Protein AF-A0A1H0E9D0-F1 (afdb_monomer_lite)

Structure (mmCIF, N/CA/C/O backbone):
data_AF-A0A1H0E9D0-F1
#
_entry.id   AF-A0A1H0E9D0-F1
#
loop_
_atom_site.group_PDB
_atom_site.id
_atom_site.type_symbol
_atom_site.label_atom_id
_atom_site.label_alt_id
_atom_site.label_comp_id
_atom_site.label_asym_id
_atom_site.label_entity_id
_atom_site.label_seq_id
_atom_site.pdbx_PDB_ins_code
_atom_site.Cartn_x
_atom_site.Cartn_y
_atom_site.Cartn_z
_atom_site.occupancy
_atom_site.B_iso_or_equiv
_atom_site.auth_seq_id
_atom_site.auth_comp_id
_atom_site.auth_asym_id
_atom_site.auth_atom_id
_atom_site.pdbx_PDB_model_num
ATOM 1 N N . MET A 1 1 ? 5.187 0.063 -32.341 1.00 69.44 1 MET A N 1
ATOM 2 C CA . MET A 1 1 ? 3.792 0.557 -32.393 1.00 69.44 1 MET A CA 1
ATOM 3 C C . MET A 1 1 ? 2.963 -0.479 -31.664 1.00 69.44 1 MET A C 1
ATOM 5 O O . MET A 1 1 ? 3.077 -1.634 -32.050 1.00 69.44 1 MET A O 1
ATOM 9 N N . LEU A 1 2 ? 2.248 -0.117 -30.595 1.00 74.00 2 LEU A N 1
ATOM 10 C CA . LEU A 1 2 ? 1.448 -1.104 -29.862 1.00 74.00 2 LEU A CA 1
ATOM 11 C C . LEU A 1 2 ? 0.272 -1.556 -30.723 1.00 74.00 2 LEU A C 1
ATOM 13 O O . LEU A 1 2 ? -0.444 -0.722 -31.281 1.00 74.00 2 LEU A O 1
ATOM 17 N N . ASN A 1 3 ? 0.103 -2.865 -30.853 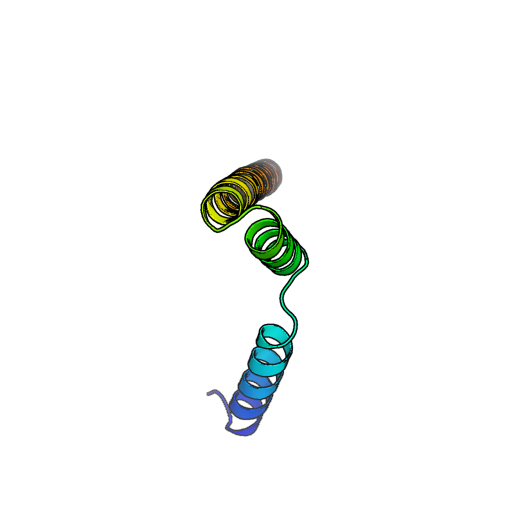1.00 92.56 3 ASN A N 1
ATOM 18 C CA . ASN A 1 3 ? -0.948 -3.449 -31.672 1.00 92.56 3 ASN A CA 1
ATOM 19 C C . ASN A 1 3 ? -2.237 -3.625 -30.854 1.00 92.56 3 ASN A C 1
ATOM 21 O O . ASN A 1 3 ? -2.199 -3.730 -29.627 1.00 92.56 3 ASN A O 1
ATOM 25 N N . ILE A 1 4 ? -3.397 -3.704 -31.514 1.00 91.38 4 ILE A N 1
ATOM 26 C CA . ILE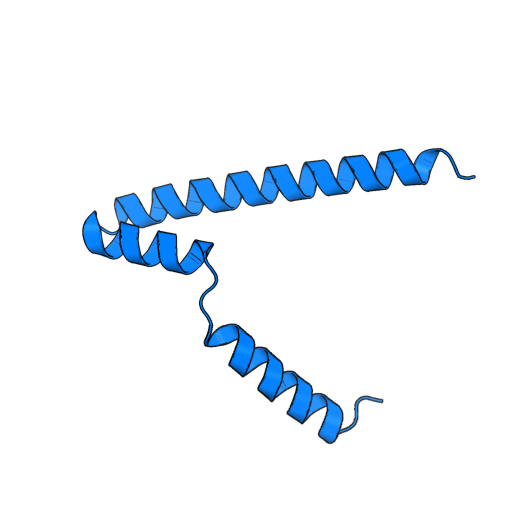 A 1 4 ? -4.689 -3.787 -30.802 1.00 91.38 4 ILE A CA 1
ATOM 27 C C . ILE A 1 4 ? -4.785 -5.036 -29.905 1.00 91.38 4 ILE A C 1
ATOM 29 O O . ILE A 1 4 ? -5.390 -4.998 -28.836 1.00 91.38 4 ILE A O 1
ATOM 33 N N . ALA A 1 5 ? -4.121 -6.124 -30.306 1.00 90.69 5 ALA A N 1
ATOM 34 C CA . ALA A 1 5 ? -4.028 -7.358 -29.535 1.00 90.69 5 ALA A CA 1
ATOM 35 C C . ALA A 1 5 ? -3.213 -7.189 -28.238 1.00 90.69 5 ALA A C 1
ATOM 37 O O . ALA A 1 5 ? -3.599 -7.737 -27.206 1.00 90.69 5 ALA A O 1
ATOM 38 N N . GLU A 1 6 ? -2.135 -6.398 -28.267 1.00 93.38 6 GLU A N 1
ATOM 39 C CA . GLU A 1 6 ? -1.308 -6.090 -27.089 1.00 93.38 6 GLU A CA 1
ATOM 40 C C . GLU A 1 6 ? -2.072 -5.184 -26.123 1.00 93.38 6 GLU A C 1
ATOM 42 O O . GLU A 1 6 ? -2.079 -5.415 -24.917 1.00 93.38 6 GLU A O 1
ATOM 47 N N . LEU A 1 7 ? -2.793 -4.192 -26.656 1.00 92.56 7 LEU A N 1
ATOM 48 C CA . LEU A 1 7 ? -3.619 -3.304 -25.843 1.00 92.56 7 LEU A CA 1
ATOM 49 C C . LEU A 1 7 ? -4.777 -4.064 -25.178 1.00 92.56 7 LEU A C 1
ATOM 51 O O . LEU A 1 7 ? -5.040 -3.876 -23.993 1.00 92.56 7 LEU A O 1
ATOM 55 N N . SER A 1 8 ? -5.443 -4.961 -25.910 1.00 91.06 8 SER A N 1
ATOM 56 C CA . SER A 1 8 ? -6.544 -5.768 -25.372 1.00 91.06 8 SER A CA 1
ATOM 57 C C . SER A 1 8 ? -6.083 -6.747 -24.293 1.00 91.06 8 SER A C 1
ATOM 59 O O . SER A 1 8 ? -6.776 -6.911 -23.289 1.00 91.06 8 SER A O 1
ATOM 61 N N . THR A 1 9 ? -4.937 -7.408 -24.482 1.00 93.25 9 THR A N 1
ATOM 62 C CA . THR A 1 9 ? -4.375 -8.308 -23.463 1.00 93.25 9 THR A CA 1
ATOM 63 C C . THR A 1 9 ? -3.885 -7.531 -22.248 1.00 93.25 9 THR A C 1
ATOM 65 O O . THR A 1 9 ? -4.168 -7.945 -21.127 1.00 93.25 9 THR A O 1
ATOM 68 N N . PHE A 1 10 ? -3.253 -6.371 -22.442 1.00 92.12 10 PHE A N 1
ATOM 69 C CA . PHE A 1 10 ? -2.879 -5.477 -21.347 1.00 92.12 10 PHE A CA 1
ATOM 70 C C . PHE A 1 10 ? -4.095 -5.066 -20.510 1.00 92.12 10 PHE A C 1
ATOM 72 O O . PHE A 1 10 ? -4.080 -5.225 -19.292 1.00 92.12 10 PHE A O 1
ATOM 79 N N . ILE A 1 11 ? -5.175 -4.611 -21.154 1.00 93.38 11 ILE A N 1
ATOM 80 C CA . ILE A 1 11 ? -6.418 -4.233 -20.469 1.00 93.38 11 ILE A CA 1
ATOM 81 C C . ILE A 1 11 ? -6.983 -5.422 -19.685 1.00 93.38 11 ILE A C 1
ATOM 83 O O . ILE A 1 11 ? -7.279 -5.274 -18.503 1.00 93.38 11 ILE A O 1
ATOM 87 N N . LEU A 1 12 ? -7.084 -6.607 -20.295 1.00 93.75 12 LEU A N 1
ATOM 88 C CA . LEU A 1 12 ? -7.581 -7.813 -19.620 1.00 93.75 12 LEU A CA 1
ATOM 89 C C . LEU A 1 12 ? -6.760 -8.176 -18.377 1.00 93.75 12 LEU A C 1
ATOM 91 O O . LEU A 1 12 ? -7.330 -8.465 -17.326 1.00 93.75 12 LEU A O 1
ATOM 95 N N . VAL A 1 13 ? -5.432 -8.137 -18.482 1.00 92.94 13 VAL A N 1
ATOM 96 C CA . VAL A 1 13 ? -4.527 -8.442 -17.367 1.00 92.94 13 VAL A CA 1
ATOM 97 C C . VAL A 1 13 ? -4.652 -7.399 -16.261 1.00 92.94 13 VAL A C 1
ATOM 99 O O . VAL A 1 13 ? -4.755 -7.766 -15.093 1.00 92.94 13 VAL A O 1
ATOM 102 N N . VAL A 1 14 ? -4.702 -6.111 -16.609 1.00 90.62 14 VAL A N 1
ATOM 103 C CA . VAL A 1 14 ? -4.889 -5.026 -15.637 1.00 90.62 14 VAL A CA 1
ATOM 104 C C . VAL A 1 14 ? -6.230 -5.167 -14.924 1.00 90.62 14 VAL A C 1
ATOM 106 O O . VAL A 1 14 ? -6.262 -5.068 -13.703 1.00 90.62 14 VAL A O 1
ATOM 109 N N . PHE A 1 15 ? -7.317 -5.467 -15.639 1.00 89.69 15 PHE A N 1
ATOM 110 C CA . PHE A 1 15 ? -8.618 -5.736 -15.020 1.00 89.69 15 PHE A CA 1
ATOM 111 C C . PHE A 1 15 ? -8.573 -6.954 -14.092 1.00 89.69 15 PHE A C 1
ATOM 113 O O . PHE A 1 15 ? -9.091 -6.885 -12.979 1.00 89.69 15 PHE A O 1
ATOM 120 N N . GLY A 1 16 ? -7.918 -8.042 -14.506 1.00 88.38 16 GLY A N 1
ATOM 121 C CA . GLY A 1 16 ? -7.722 -9.222 -13.663 1.00 88.38 16 GLY A CA 1
ATOM 122 C C . GLY A 1 16 ? -6.949 -8.907 -12.379 1.00 88.38 16 GLY A C 1
ATOM 123 O O . GLY A 1 16 ? -7.361 -9.317 -11.298 1.00 88.38 16 GLY A O 1
ATOM 124 N N . LEU A 1 17 ? -5.878 -8.117 -12.479 1.00 86.94 17 LEU A N 1
ATOM 125 C CA . LEU A 1 17 ? -5.106 -7.647 -11.326 1.00 86.94 17 LEU A CA 1
ATOM 126 C C . LEU A 1 17 ? -5.920 -6.713 -10.424 1.00 86.94 17 LEU A C 1
ATOM 128 O O . LEU A 1 17 ? -5.814 -6.799 -9.207 1.00 86.94 17 LEU A O 1
ATOM 132 N N . PHE A 1 18 ? -6.758 -5.851 -11.000 1.00 82.00 18 PHE A N 1
ATOM 133 C CA . PHE A 1 18 ? -7.591 -4.920 -10.237 1.00 82.00 18 PHE A CA 1
ATOM 134 C C . PHE A 1 18 ? -8.687 -5.635 -9.435 1.00 82.00 18 PHE A C 1
ATOM 136 O O . PHE A 1 18 ? -9.057 -5.188 -8.350 1.00 82.00 18 PHE A O 1
ATOM 143 N N . LEU A 1 19 ? -9.200 -6.754 -9.958 1.00 82.12 19 LEU A N 1
ATOM 144 C CA . LEU A 1 19 ? -10.209 -7.584 -9.295 1.00 82.12 19 LEU A CA 1
ATOM 145 C C . LEU A 1 19 ? -9.658 -8.405 -8.128 1.00 82.12 19 LEU A C 1
ATOM 147 O O . LEU A 1 19 ? -10.444 -8.858 -7.299 1.00 82.12 19 LEU A O 1
ATOM 151 N N . ILE A 1 20 ? -8.342 -8.610 -8.057 1.00 86.69 20 ILE A N 1
ATOM 152 C CA . ILE A 1 20 ? -7.686 -9.317 -6.958 1.00 86.69 20 ILE A CA 1
ATOM 153 C C . ILE A 1 20 ? -7.133 -8.248 -6.009 1.00 86.69 20 ILE A C 1
ATOM 155 O O . ILE A 1 20 ? -5.976 -7.843 -6.151 1.00 86.69 20 ILE A O 1
ATOM 159 N N . PRO A 1 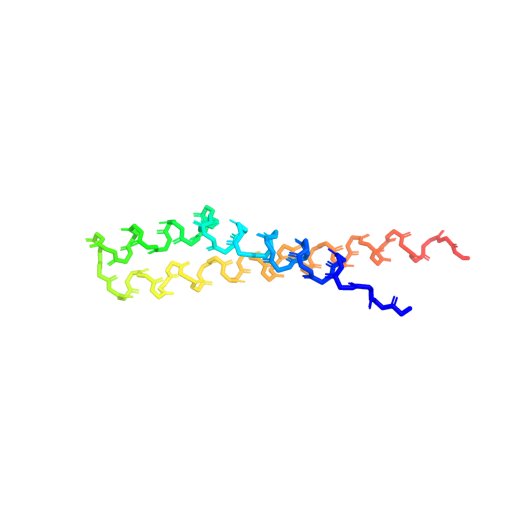21 ? -7.935 -7.743 -5.046 1.00 80.88 21 PRO A N 1
ATOM 160 C CA . PRO A 1 21 ? -7.409 -6.844 -4.032 1.00 80.88 21 PRO A CA 1
ATOM 161 C C . PRO A 1 21 ? -6.231 -7.537 -3.345 1.00 80.88 21 PRO A C 1
ATOM 163 O O . PRO A 1 21 ? -6.355 -8.654 -2.840 1.00 80.88 21 PRO A O 1
ATOM 166 N N . GLY A 1 22 ? -5.069 -6.886 -3.361 1.00 85.06 22 GLY A N 1
ATOM 167 C CA . GLY A 1 22 ? -3.861 -7.454 -2.772 1.00 85.06 22 GLY A CA 1
ATOM 168 C C . GLY A 1 22 ? -4.000 -7.690 -1.257 1.00 85.06 22 GLY A C 1
ATOM 169 O O . GLY A 1 22 ? -4.905 -7.140 -0.620 1.00 85.06 22 GLY A O 1
ATOM 170 N N . PRO A 1 23 ? -3.071 -8.442 -0.635 1.00 84.31 23 PRO A N 1
ATOM 171 C CA . PRO A 1 23 ? -3.118 -8.771 0.796 1.00 84.31 23 PRO A CA 1
ATOM 172 C C . PRO A 1 23 ? -3.238 -7.535 1.699 1.00 84.31 23 PRO A C 1
ATOM 174 O O . PRO A 1 23 ? -4.002 -7.527 2.661 1.00 84.31 23 PRO A O 1
ATOM 177 N N . ALA A 1 24 ? -2.529 -6.460 1.345 1.00 85.25 24 ALA A N 1
ATOM 178 C CA . ALA A 1 24 ? -2.562 -5.181 2.046 1.00 85.25 24 ALA A CA 1
ATOM 179 C C . ALA A 1 24 ? -3.944 -4.502 1.985 1.00 85.25 24 ALA A C 1
ATOM 181 O O . ALA A 1 24 ? -4.457 -4.022 2.997 1.00 85.25 24 ALA A O 1
ATOM 182 N N . VAL A 1 25 ? -4.579 -4.508 0.809 1.00 87.56 25 VAL A N 1
ATOM 183 C CA . VAL A 1 25 ? -5.914 -3.929 0.598 1.00 87.56 25 VAL A CA 1
ATOM 184 C C . VAL A 1 2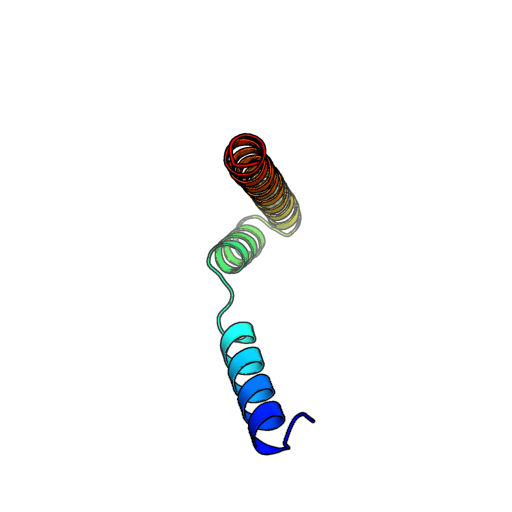5 ? -6.971 -4.749 1.337 1.00 87.56 25 VAL A C 1
ATOM 186 O O . VAL A 1 25 ? -7.826 -4.181 2.011 1.00 87.56 25 VAL A O 1
ATOM 189 N N . LEU A 1 26 ? -6.876 -6.080 1.301 1.00 89.94 26 LEU A N 1
ATOM 190 C CA . LEU A 1 26 ? -7.755 -6.972 2.062 1.00 89.94 26 LEU A CA 1
ATOM 191 C C . LEU A 1 26 ? -7.640 -6.750 3.575 1.00 89.94 26 LEU A C 1
ATOM 193 O O . LEU A 1 26 ? -8.660 -6.669 4.263 1.00 89.94 26 LEU A O 1
ATOM 197 N N . LEU A 1 27 ? -6.420 -6.606 4.100 1.00 86.44 27 LEU A N 1
ATOM 198 C CA . LEU A 1 27 ? -6.185 -6.288 5.512 1.00 86.44 27 LEU A CA 1
ATOM 199 C C . LEU A 1 27 ? -6.761 -4.921 5.896 1.00 86.44 27 LEU A C 1
ATOM 201 O O . LEU A 1 27 ? -7.408 -4.795 6.935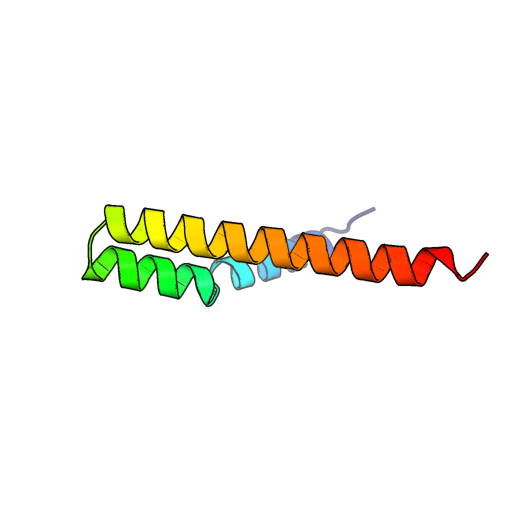 1.00 86.44 27 LEU A O 1
ATOM 205 N N . MET A 1 28 ? -6.579 -3.905 5.051 1.00 87.31 28 MET A N 1
ATOM 206 C CA . MET A 1 28 ? -7.168 -2.584 5.267 1.00 87.31 28 MET A CA 1
ATOM 207 C C . MET A 1 28 ? -8.701 -2.653 5.277 1.00 87.31 28 MET A C 1
ATOM 209 O O . MET A 1 28 ? -9.322 -2.118 6.194 1.00 87.31 28 MET A O 1
ATOM 213 N N . ILE A 1 29 ? -9.316 -3.330 4.300 1.00 87.50 29 ILE A N 1
ATOM 214 C CA . ILE A 1 29 ? -10.776 -3.481 4.199 1.00 87.50 29 ILE A CA 1
ATOM 215 C C . ILE A 1 29 ? -11.321 -4.222 5.418 1.00 87.50 29 ILE A C 1
ATOM 217 O O . ILE A 1 29 ? -12.265 -3.749 6.045 1.00 87.50 29 ILE A O 1
ATOM 221 N N . THR A 1 30 ? -10.716 -5.347 5.802 1.00 87.00 30 THR A N 1
ATOM 222 C CA . THR A 1 30 ? -11.162 -6.135 6.963 1.00 87.00 30 THR A CA 1
ATOM 223 C C . THR A 1 30 ? -11.029 -5.358 8.271 1.00 87.00 30 THR A C 1
ATOM 225 O O . THR A 1 30 ? -11.960 -5.363 9.076 1.00 87.00 30 THR A O 1
ATOM 228 N N . ARG A 1 31 ? -9.929 -4.624 8.476 1.00 84.62 31 ARG A N 1
ATOM 229 C CA . ARG A 1 31 ? -9.748 -3.752 9.649 1.00 84.62 31 ARG A CA 1
ATOM 230 C C . ARG A 1 31 ? -10.697 -2.555 9.653 1.00 84.62 31 ARG A C 1
ATOM 232 O O . ARG A 1 31 ? -11.212 -2.206 10.713 1.00 84.62 31 ARG A O 1
ATOM 239 N N . SER A 1 32 ? -10.953 -1.955 8.493 1.00 84.19 32 SER A N 1
ATOM 240 C CA . SER A 1 32 ? -11.902 -0.846 8.333 1.00 84.19 32 SER A CA 1
ATOM 241 C C . SER A 1 32 ? -13.347 -1.295 8.581 1.00 84.19 32 SER A C 1
ATOM 243 O O . SER A 1 32 ? -14.109 -0.593 9.241 1.00 84.19 32 SER A O 1
ATOM 245 N N . ALA A 1 33 ? -13.707 -2.498 8.125 1.00 87.25 33 ALA A N 1
ATOM 246 C CA . ALA A 1 33 ? -15.025 -3.088 8.333 1.00 87.25 33 ALA A CA 1
ATOM 247 C C . ALA A 1 33 ? -15.264 -3.510 9.794 1.00 87.25 33 ALA A C 1
ATOM 249 O O . ALA A 1 33 ? -16.362 -3.317 10.304 1.00 87.25 33 ALA A O 1
ATOM 250 N N . GLN A 1 34 ? -14.254 -4.057 10.482 1.00 86.50 34 GLN A N 1
ATOM 251 C CA . GLN A 1 34 ? -14.399 -4.537 11.866 1.00 86.50 34 GLN A CA 1
ATOM 252 C C . GLN A 1 34 ? -14.250 -3.437 12.926 1.00 86.50 34 GLN A C 1
ATOM 254 O O . GLN A 1 34 ? -14.971 -3.440 13.919 1.00 86.50 34 GLN A O 1
ATOM 259 N N . SER A 1 35 ? -13.313 -2.502 12.749 1.00 79.62 35 SER A N 1
ATOM 260 C CA . SER A 1 35 ? -12.974 -1.479 13.756 1.00 79.62 35 SER A CA 1
ATOM 261 C C . SER A 1 35 ? -13.222 -0.043 13.276 1.00 79.62 35 SER A C 1
ATOM 263 O O . SER A 1 35 ? -12.731 0.910 13.886 1.00 79.62 35 SER A O 1
ATOM 265 N N . GLY A 1 36 ? -13.974 0.129 12.189 1.00 86.38 36 GLY A N 1
ATOM 266 C CA . GLY A 1 36 ? -14.362 1.426 11.644 1.00 86.38 36 GLY A CA 1
ATOM 267 C C . GLY A 1 36 ? -13.287 2.119 10.798 1.00 86.38 36 GLY A C 1
ATOM 268 O O . GLY A 1 36 ? -12.107 1.757 10.781 1.00 86.38 36 GLY A O 1
ATOM 269 N N . THR A 1 37 ? -13.703 3.188 10.117 1.00 81.44 37 THR A N 1
ATOM 270 C CA . THR A 1 37 ? -12.894 3.940 9.140 1.00 81.44 37 THR A CA 1
ATOM 271 C C . THR A 1 37 ? -11.605 4.525 9.717 1.00 81.44 37 THR A C 1
ATOM 273 O O . THR A 1 37 ? -10.584 4.534 9.033 1.00 81.44 37 THR A O 1
ATOM 276 N N . LYS A 1 38 ? -11.599 4.949 10.990 1.00 84.38 38 LYS A N 1
ATOM 277 C CA . LYS A 1 38 ? -10.376 5.410 11.678 1.00 84.38 38 LYS A CA 1
ATOM 278 C C . LYS A 1 38 ? -9.294 4.329 11.714 1.00 84.38 38 LYS A C 1
ATOM 280 O O . LYS A 1 38 ? -8.131 4.621 11.450 1.00 84.38 38 LYS A O 1
ATOM 285 N N . THR A 1 39 ? -9.676 3.088 12.000 1.00 84.44 39 THR A N 1
ATOM 286 C CA . THR A 1 39 ? -8.738 1.959 12.049 1.00 84.44 39 THR A CA 1
ATOM 287 C C . THR A 1 39 ? -8.241 1.604 10.652 1.00 84.44 39 THR A C 1
ATOM 289 O O . THR A 1 39 ? -7.061 1.302 10.482 1.00 84.44 39 THR A O 1
ATOM 292 N N . GLY A 1 40 ? -9.104 1.724 9.639 1.00 84.94 40 GLY A N 1
ATOM 293 C CA . GLY A 1 40 ? -8.721 1.605 8.231 1.00 84.94 40 GLY A CA 1
ATOM 294 C C . GLY A 1 40 ? -7.644 2.614 7.823 1.00 84.94 40 GLY A C 1
ATOM 295 O O . GLY A 1 40 ? -6.633 2.218 7.250 1.00 84.94 40 GLY A O 1
ATOM 296 N N . ILE A 1 41 ? -7.805 3.891 8.190 1.00 87.38 41 ILE A N 1
ATOM 297 C CA . ILE A 1 41 ? -6.829 4.956 7.885 1.00 87.38 41 ILE A CA 1
ATOM 298 C C . ILE A 1 41 ? -5.481 4.685 8.561 1.00 87.38 41 ILE A C 1
ATOM 300 O O . ILE A 1 41 ? -4.441 4.777 7.914 1.00 87.38 41 ILE A O 1
ATOM 304 N N . ILE A 1 42 ? -5.486 4.309 9.844 1.00 91.00 42 ILE A N 1
ATOM 305 C CA . ILE A 1 42 ? -4.253 3.988 10.583 1.00 91.00 42 ILE A CA 1
ATOM 306 C C . ILE A 1 42 ? -3.559 2.761 9.974 1.00 91.00 42 ILE A C 1
ATOM 308 O O . ILE A 1 42 ? -2.344 2.764 9.794 1.00 91.00 42 ILE A O 1
ATOM 312 N N . THR A 1 43 ? -4.328 1.734 9.602 1.00 89.75 43 THR A N 1
ATOM 313 C CA . THR A 1 43 ? -3.802 0.527 8.943 1.00 89.75 43 THR A CA 1
ATOM 314 C C . THR A 1 43 ? -3.189 0.872 7.585 1.00 89.75 43 THR A C 1
ATOM 316 O O . THR A 1 43 ? -2.085 0.430 7.281 1.00 89.75 43 THR A O 1
ATOM 319 N N . GLY A 1 44 ? -3.864 1.708 6.792 1.00 89.12 44 GLY A N 1
ATOM 320 C CA . GLY A 1 44 ? -3.363 2.195 5.508 1.00 89.12 44 GLY A CA 1
ATOM 321 C C . GLY A 1 44 ? -2.070 2.996 5.628 1.00 89.12 44 GLY A C 1
ATOM 322 O O . GLY A 1 44 ? -1.133 2.753 4.874 1.00 89.12 44 GLY A O 1
ATOM 323 N N . LEU A 1 45 ? -1.986 3.897 6.610 1.00 91.19 45 LEU A N 1
ATOM 324 C CA . LEU A 1 45 ? -0.764 4.650 6.911 1.00 91.19 45 LEU A CA 1
ATOM 325 C C . LEU A 1 45 ? 0.393 3.728 7.307 1.00 91.19 45 LEU A C 1
ATOM 327 O O . LEU A 1 45 ? 1.518 3.931 6.852 1.00 91.19 45 LEU A O 1
ATOM 331 N N . GLY A 1 46 ? 0.120 2.701 8.117 1.00 90.81 46 GLY A N 1
ATOM 332 C CA . GLY A 1 46 ? 1.114 1.697 8.491 1.00 90.81 46 GLY A CA 1
ATOM 333 C C . GLY A 1 46 ? 1.657 0.932 7.283 1.00 90.81 46 GLY A C 1
ATOM 334 O O . GLY A 1 46 ? 2.871 0.824 7.129 1.00 90.81 46 GLY A O 1
ATOM 335 N N . ILE A 1 47 ? 0.768 0.472 6.395 1.00 92.75 47 ILE A N 1
ATOM 336 C CA . ILE A 1 47 ? 1.139 -0.211 5.144 1.00 92.75 47 ILE A CA 1
ATOM 337 C C . ILE A 1 47 ? 1.986 0.711 4.261 1.00 92.75 47 ILE A C 1
ATOM 339 O O . ILE A 1 47 ? 3.085 0.334 3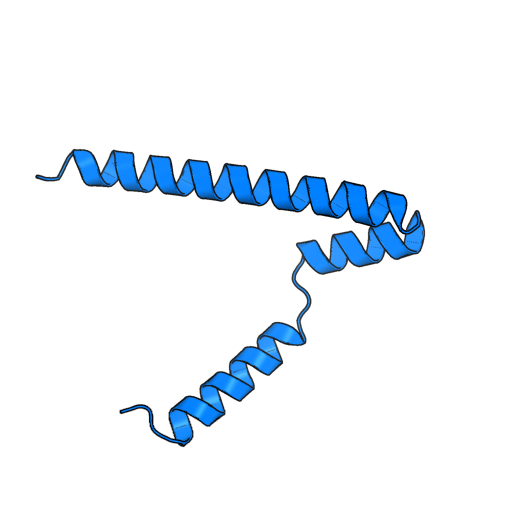.875 1.00 92.75 47 ILE A O 1
ATOM 343 N N . ALA A 1 48 ? 1.527 1.939 4.000 1.00 91.25 48 ALA A N 1
ATOM 344 C CA . ALA A 1 48 ? 2.239 2.884 3.138 1.00 91.25 48 ALA A CA 1
ATOM 345 C C . ALA A 1 48 ? 3.631 3.245 3.682 1.00 91.25 48 ALA A C 1
ATOM 347 O O . ALA A 1 48 ? 4.586 3.370 2.919 1.00 91.25 48 ALA A O 1
ATOM 348 N N . THR A 1 49 ? 3.762 3.382 5.005 1.00 94.12 49 THR A N 1
ATOM 349 C CA . THR A 1 49 ? 5.057 3.633 5.655 1.00 94.12 49 THR A CA 1
ATOM 350 C C . THR A 1 49 ? 5.994 2.434 5.496 1.00 94.12 49 THR A C 1
ATOM 352 O O . THR A 1 49 ? 7.171 2.611 5.188 1.00 94.12 49 THR A O 1
ATOM 355 N N . GLY A 1 50 ? 5.476 1.214 5.673 1.00 90.19 50 GLY A N 1
ATOM 356 C CA . GLY A 1 50 ? 6.234 -0.021 5.466 1.00 90.19 50 GLY A CA 1
ATOM 357 C C . GLY A 1 50 ? 6.714 -0.173 4.023 1.00 90.19 50 GLY A C 1
ATOM 358 O O . GLY A 1 50 ? 7.902 -0.405 3.801 1.00 90.19 50 GLY A O 1
ATOM 359 N N . ASP A 1 51 ? 5.824 0.045 3.055 1.00 89.75 51 ASP A N 1
ATOM 360 C CA . ASP A 1 51 ? 6.148 0.006 1.626 1.00 89.75 51 ASP A CA 1
ATOM 361 C C . ASP A 1 51 ? 7.195 1.065 1.261 1.00 89.75 51 ASP A C 1
ATOM 363 O O . ASP A 1 51 ? 8.146 0.774 0.537 1.00 89.75 51 ASP A O 1
ATOM 367 N N . PHE A 1 52 ? 7.082 2.277 1.812 1.00 91.50 52 PHE A N 1
ATOM 368 C CA . PHE A 1 52 ? 8.060 3.340 1.588 1.00 91.50 52 PHE A CA 1
ATOM 369 C C . PHE A 1 52 ? 9.453 2.952 2.094 1.00 91.50 52 PHE A C 1
ATOM 371 O O . PHE A 1 52 ? 10.430 3.066 1.355 1.00 91.50 52 PHE A O 1
ATOM 378 N N . ILE A 1 53 ? 9.551 2.445 3.327 1.00 92.88 53 ILE A N 1
ATOM 379 C CA . ILE A 1 53 ? 10.824 1.987 3.898 1.00 92.88 53 ILE A CA 1
ATOM 380 C C . ILE A 1 53 ? 11.384 0.812 3.089 1.00 92.88 53 ILE A C 1
ATOM 382 O O . ILE A 1 53 ? 12.583 0.779 2.822 1.00 92.88 53 ILE A O 1
ATOM 386 N N . HIS A 1 54 ? 10.537 -0.128 2.663 1.00 89.75 54 HIS A N 1
ATOM 387 C CA . HIS A 1 54 ? 10.947 -1.274 1.854 1.00 89.75 54 HIS A CA 1
ATOM 388 C C . HIS A 1 54 ? 11.542 -0.842 0.509 1.00 89.75 54 HIS A C 1
ATOM 390 O O . HIS A 1 54 ? 12.637 -1.275 0.152 1.00 89.75 54 HIS A O 1
ATOM 396 N N . VAL A 1 55 ? 10.860 0.057 -0.209 1.00 90.50 55 VAL A N 1
ATOM 397 C CA . VAL A 1 55 ? 11.351 0.620 -1.474 1.00 90.50 55 VAL A CA 1
ATOM 398 C C . VAL A 1 55 ? 12.636 1.414 -1.255 1.00 90.50 55 VAL A C 1
ATOM 400 O O . VAL A 1 55 ? 13.550 1.318 -2.069 1.00 90.50 55 VAL A O 1
ATOM 403 N N . LEU A 1 56 ? 12.753 2.151 -0.149 1.00 88.19 56 LEU A N 1
ATOM 404 C CA . LEU A 1 56 ? 13.959 2.906 0.181 1.00 88.19 56 LEU A CA 1
ATOM 405 C C . LEU A 1 56 ? 15.147 1.971 0.460 1.00 88.19 56 LEU A C 1
ATOM 407 O O . LEU A 1 56 ? 16.235 2.199 -0.063 1.00 88.19 56 LEU A O 1
ATOM 411 N N . LEU A 1 57 ? 14.935 0.870 1.187 1.00 86.25 57 LEU A N 1
ATOM 412 C CA . LEU A 1 57 ? 15.939 -0.184 1.374 1.00 86.25 57 LEU A CA 1
ATOM 413 C C . LEU A 1 57 ? 16.324 -0.857 0.053 1.00 86.25 57 LEU A C 1
ATOM 415 O O . LEU A 1 57 ? 17.510 -1.088 -0.191 1.00 86.25 57 LEU A O 1
ATOM 419 N N . ALA A 1 58 ? 15.350 -1.160 -0.805 1.00 86.19 58 ALA A N 1
ATOM 420 C CA . ALA A 1 58 ? 15.605 -1.730 -2.123 1.00 86.19 58 ALA A CA 1
ATOM 421 C C . ALA A 1 58 ? 16.427 -0.763 -2.990 1.00 86.19 58 ALA A C 1
ATOM 423 O O . ALA A 1 58 ? 17.432 -1.166 -3.573 1.00 86.19 58 ALA A O 1
ATOM 424 N N . ALA A 1 59 ? 16.073 0.524 -3.008 1.00 85.31 59 ALA A N 1
ATOM 425 C CA . ALA A 1 59 ? 16.804 1.563 -3.726 1.00 85.31 59 ALA A CA 1
ATOM 426 C C . ALA A 1 59 ? 18.243 1.718 -3.209 1.00 85.31 59 ALA A C 1
ATOM 428 O O . ALA A 1 59 ? 19.175 1.780 -4.011 1.00 85.31 59 ALA A O 1
ATOM 429 N N . VAL A 1 60 ? 18.454 1.714 -1.887 1.00 80.81 60 VAL A N 1
ATOM 430 C CA . VAL A 1 60 ? 19.796 1.752 -1.277 1.00 80.81 60 VAL A CA 1
ATOM 431 C C . VAL A 1 60 ? 20.600 0.490 -1.613 1.00 80.81 60 VAL A C 1
ATOM 433 O O . VAL A 1 60 ? 21.785 0.579 -1.906 1.00 80.81 60 VAL A O 1
ATOM 436 N N . SER A 1 61 ? 19.972 -0.686 -1.637 1.00 74.69 61 SER A N 1
ATOM 437 C CA . SER A 1 61 ? 20.657 -1.949 -1.953 1.00 74.69 61 SER A CA 1
ATOM 438 C C . SER A 1 61 ? 21.069 -2.030 -3.427 1.00 74.69 61 SER A C 1
ATOM 440 O O . SER A 1 61 ? 22.194 -2.418 -3.736 1.00 74.69 61 SER A O 1
ATOM 442 N N . ILE A 1 62 ? 20.185 -1.617 -4.342 1.00 67.81 62 ILE A N 1
ATOM 443 C CA . ILE A 1 62 ? 20.475 -1.552 -5.782 1.00 67.81 62 ILE A CA 1
ATOM 444 C C . ILE A 1 62 ? 21.556 -0.497 -6.059 1.00 67.81 62 ILE A C 1
ATOM 446 O O . ILE A 1 62 ? 22.455 -0.739 -6.862 1.00 67.81 62 ILE A O 1
ATOM 450 N N . THR A 1 63 ? 21.529 0.648 -5.366 1.00 60.66 63 THR A N 1
ATOM 451 C CA . THR A 1 63 ? 22.579 1.674 -5.501 1.00 60.66 63 THR A CA 1
ATOM 452 C C . THR A 1 63 ? 23.913 1.226 -4.899 1.00 60.66 63 THR A C 1
ATOM 454 O O . THR A 1 63 ? 24.941 1.415 -5.541 1.00 60.66 63 THR A O 1
ATOM 457 N N . ALA A 1 64 ? 23.926 0.542 -3.751 1.00 60.06 64 ALA A N 1
ATOM 458 C CA . ALA A 1 64 ? 25.142 -0.033 -3.167 1.00 60.06 64 ALA A CA 1
ATOM 459 C C . ALA A 1 64 ? 25.771 -1.127 -4.053 1.00 60.06 64 ALA A C 1
ATOM 461 O O . ALA A 1 64 ? 26.997 -1.202 -4.159 1.00 60.06 64 ALA A O 1
ATOM 462 N N . TRP A 1 65 ? 24.949 -1.937 -4.734 1.00 55.59 65 TRP A N 1
ATOM 463 C CA . TRP A 1 65 ? 25.415 -2.915 -5.723 1.00 55.59 65 TRP A CA 1
ATOM 464 C C . TRP A 1 65 ? 25.913 -2.245 -7.015 1.00 55.59 65 TRP A C 1
ATOM 466 O O . TRP A 1 65 ? 26.919 -2.666 -7.578 1.00 55.59 65 TRP A O 1
ATOM 476 N N . SER A 1 66 ? 25.260 -1.172 -7.475 1.00 56.25 66 SER A N 1
ATOM 477 C CA . SER A 1 66 ? 25.617 -0.480 -8.723 1.00 56.25 66 SER A CA 1
ATOM 478 C C . SER A 1 66 ? 26.873 0.403 -8.627 1.00 56.25 66 SER A C 1
ATOM 480 O O . SER A 1 66 ? 27.439 0.731 -9.666 1.00 56.25 66 SER A O 1
ATOM 482 N N . ILE A 1 67 ? 27.314 0.801 -7.427 1.00 60.09 67 ILE A N 1
ATOM 483 C CA . ILE A 1 67 ? 28.452 1.726 -7.227 1.00 60.09 67 ILE A CA 1
ATOM 484 C C . ILE A 1 67 ? 29.831 1.029 -7.282 1.00 60.09 67 ILE A C 1
ATOM 486 O O . ILE A 1 67 ? 30.837 1.707 -7.445 1.00 60.09 67 ILE A O 1
ATOM 490 N N . ASN A 1 68 ? 29.906 -0.308 -7.219 1.00 56.12 68 ASN A N 1
ATOM 491 C CA . ASN A 1 68 ? 31.176 -1.065 -7.265 1.00 56.12 68 ASN A CA 1
ATOM 492 C C . ASN A 1 68 ? 31.479 -1.742 -8.623 1.00 56.12 68 ASN A C 1
ATOM 494 O O . ASN A 1 68 ? 32.379 -2.576 -8.698 1.00 56.12 68 ASN A O 1
ATOM 498 N N . PHE A 1 69 ? 30.735 -1.423 -9.689 1.00 54.81 69 PHE A N 1
ATOM 499 C CA . PHE A 1 69 ? 30.877 -2.059 -11.013 1.00 54.81 69 PHE A CA 1
ATOM 500 C C . PHE A 1 69 ? 31.184 -1.078 -12.167 1.00 54.81 69 PHE A C 1
ATOM 502 O O . PHE A 1 69 ? 30.825 -1.349 -13.312 1.00 54.81 69 PHE A O 1
ATOM 509 N N . PHE A 1 70 ? 31.886 0.024 -11.884 1.00 52.62 70 PHE A N 1
ATOM 510 C CA . PHE A 1 70 ? 32.605 0.826 -12.885 1.00 52.62 70 PHE A CA 1
ATOM 511 C C . PHE A 1 70 ? 34.032 1.108 -12.422 1.00 52.62 70 PHE A C 1
ATOM 513 O O . PHE A 1 70 ? 34.201 1.398 -11.217 1.00 52.62 70 PHE A O 1
#

Foldseek 3Di:
DDDPVNVVVVVVVVVVVVVPQDPLRVVLVVQCVPVNPVSSVVSVVVVVVVVVVVVVVVVVVVVVVVVPPD

pLDDT: mean 83.71, std 10.94, range [52.62, 94.12]

Secondary structure (DSSP, 8-state):
---HHHHHHHHHHHHHHHHS--HHHHHHHHHHHHHHHHHHHHHHHHHHHHHHHHHHHHHHHHHHHHTT--

Sequence (70 aa):
MLNIAELSTFILVVFGLFLIPGPAVLLMITRSAQSGTKTGIITGLGIATGDFIHVLLAAVSITAWSINFF

Radius of gyration: 18.45 Å; chains: 1; bounding box: 48×15×46 Å